Protein AF-A0A8I2G8Y1-F1 (afdb_monomer_lite)

Structure (mmCIF, N/CA/C/O backbone):
data_AF-A0A8I2G8Y1-F1
#
_entry.id   AF-A0A8I2G8Y1-F1
#
loop_
_atom_site.group_PDB
_atom_site.id
_atom_site.type_symbol
_atom_site.label_atom_id
_atom_site.label_alt_id
_atom_site.label_comp_id
_atom_site.label_asym_id
_atom_site.label_entity_id
_atom_site.label_seq_id
_atom_site.pdbx_PDB_ins_code
_atom_site.Cartn_x
_atom_site.Cartn_y
_atom_site.Cartn_z
_atom_site.occupancy
_atom_site.B_iso_or_equiv
_atom_site.auth_seq_id
_atom_site.auth_comp_id
_atom_site.auth_asym_id
_atom_site.auth_atom_id
_atom_site.pdbx_PDB_model_num
ATOM 1 N N . LYS A 1 1 ? 52.552 25.212 15.997 1.00 43.50 1 LYS A N 1
ATOM 2 C CA . LYS A 1 1 ? 51.260 25.921 15.843 1.00 43.50 1 LYS A CA 1
ATOM 3 C C . LYS A 1 1 ? 50.190 24.891 15.523 1.00 43.50 1 LYS A C 1
ATOM 5 O O . LYS A 1 1 ? 50.177 24.370 14.418 1.00 43.50 1 LYS A O 1
ATOM 10 N N . SER A 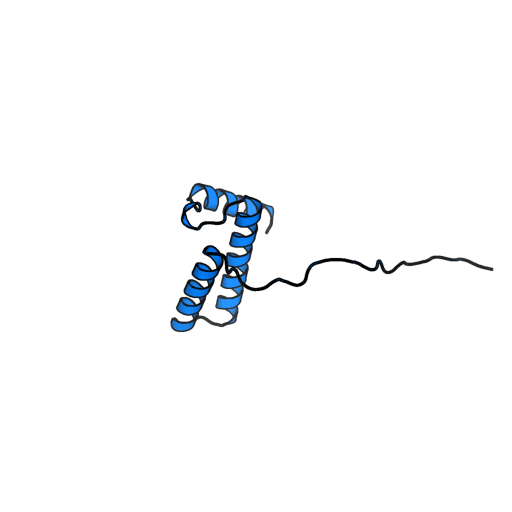1 2 ? 49.381 24.562 16.523 1.00 42.59 2 SER A N 1
ATOM 11 C CA . SER A 1 2 ? 48.118 23.844 16.389 1.00 42.59 2 SER A CA 1
ATOM 12 C C . SER A 1 2 ? 47.132 24.645 15.543 1.00 42.59 2 SER A C 1
ATOM 14 O O . SER A 1 2 ? 47.111 25.869 15.664 1.00 42.59 2 SER A O 1
ATOM 16 N N . THR A 1 3 ? 46.287 23.944 14.792 1.00 43.16 3 THR A N 1
ATOM 17 C CA . THR A 1 3 ? 44.833 24.162 14.812 1.00 43.16 3 THR A CA 1
ATOM 18 C C . THR A 1 3 ? 44.129 22.836 14.542 1.00 43.16 3 THR A C 1
ATOM 20 O O . THR A 1 3 ? 44.104 22.337 13.420 1.00 43.16 3 THR A O 1
ATOM 23 N N . ASP A 1 4 ? 43.576 22.294 15.619 1.00 43.41 4 ASP A N 1
ATOM 24 C CA . ASP A 1 4 ? 42.516 21.300 15.723 1.00 43.41 4 ASP A CA 1
ATOM 25 C C . ASP A 1 4 ? 41.264 21.599 14.876 1.00 43.41 4 ASP A C 1
ATOM 27 O O . ASP A 1 4 ? 40.800 22.739 14.842 1.00 43.41 4 ASP A O 1
ATOM 31 N N . LYS A 1 5 ? 40.646 20.543 14.321 1.00 46.72 5 LYS A N 1
ATOM 32 C CA . LYS A 1 5 ? 39.193 20.216 14.380 1.00 46.72 5 LYS A CA 1
ATOM 33 C C . LYS A 1 5 ? 38.940 18.988 13.494 1.00 46.72 5 LYS A C 1
ATOM 35 O O . LYS A 1 5 ? 38.992 19.078 12.277 1.00 46.72 5 LYS A O 1
ATOM 40 N N . LYS A 1 6 ? 38.854 17.776 14.048 1.00 39.97 6 LYS A N 1
ATOM 41 C CA . LYS A 1 6 ? 37.648 17.163 14.644 1.00 39.97 6 LYS A CA 1
ATOM 42 C C . LYS A 1 6 ? 36.443 17.205 13.691 1.00 39.97 6 LYS A C 1
ATOM 44 O O . LYS A 1 6 ? 35.586 18.073 13.804 1.00 39.97 6 LYS A O 1
ATOM 49 N N . GLY A 1 7 ? 36.386 16.230 12.786 1.00 34.97 7 GLY A N 1
ATOM 50 C CA . GLY A 1 7 ? 35.155 15.771 12.149 1.00 34.97 7 GLY A CA 1
ATOM 51 C C . GLY A 1 7 ? 34.836 14.382 12.687 1.00 34.97 7 GLY A C 1
ATOM 52 O O . GLY A 1 7 ? 35.340 13.394 12.164 1.00 34.97 7 GLY A O 1
ATOM 53 N N . SER A 1 8 ? 34.069 14.322 13.778 1.00 39.62 8 SER A N 1
ATOM 54 C CA . SER A 1 8 ? 33.451 13.089 14.269 1.00 39.62 8 SER A CA 1
ATOM 55 C C . SER A 1 8 ? 32.637 12.468 13.139 1.00 39.62 8 SER A C 1
ATOM 57 O O . SER A 1 8 ? 31.587 12.998 12.777 1.00 39.62 8 SER A O 1
ATOM 59 N N . GLN A 1 9 ? 33.092 11.339 12.600 1.00 38.00 9 GLN A N 1
ATOM 60 C CA . GLN A 1 9 ? 32.161 10.405 11.988 1.00 38.00 9 GLN A CA 1
ATOM 61 C C . GLN A 1 9 ? 31.296 9.891 13.132 1.00 38.00 9 GLN A C 1
ATOM 63 O O . GLN A 1 9 ? 31.770 9.165 13.999 1.00 38.00 9 GLN A O 1
ATOM 68 N N . GLY A 1 10 ? 30.063 10.393 13.190 1.00 37.72 10 GLY A N 1
ATOM 69 C CA . GLY A 1 10 ? 29.056 9.884 14.098 1.00 37.72 10 GLY A CA 1
ATOM 70 C C . GLY A 1 10 ? 28.885 8.401 13.820 1.00 37.72 10 GLY A C 1
ATOM 71 O O . GLY A 1 10 ? 28.366 8.011 12.774 1.00 37.72 10 GLY A O 1
ATOM 72 N N . GLU A 1 11 ? 29.354 7.590 14.755 1.00 39.16 11 GLU A N 1
ATOM 73 C CA . GLU A 1 11 ? 28.865 6.240 14.944 1.00 39.16 11 GLU A CA 1
ATOM 74 C C . GLU A 1 11 ? 27.345 6.358 15.064 1.00 39.16 11 GLU A C 1
ATOM 76 O O . GLU A 1 11 ? 26.832 7.047 15.945 1.00 39.16 11 GLU A O 1
ATOM 81 N N . ARG A 1 12 ? 26.626 5.785 14.100 1.00 34.31 12 ARG A N 1
ATOM 82 C CA . ARG A 1 12 ? 25.171 5.677 14.137 1.00 34.31 12 ARG A CA 1
ATOM 83 C C . ARG A 1 12 ? 24.856 4.342 14.800 1.00 34.31 12 ARG A C 1
ATOM 85 O O . ARG A 1 12 ? 25.009 3.323 14.123 1.00 34.31 12 ARG A O 1
ATOM 92 N N . PRO A 1 13 ? 24.460 4.300 16.081 1.00 53.41 13 PRO A N 1
ATOM 93 C CA . PRO A 1 13 ? 24.064 3.050 16.680 1.00 53.41 13 PRO A CA 1
ATOM 94 C C . PRO A 1 13 ? 22.576 2.796 16.390 1.00 53.41 13 PRO A C 1
ATOM 96 O O . PRO A 1 13 ? 21.801 3.713 16.119 1.00 53.41 13 PRO A O 1
ATOM 99 N N . GLU A 1 14 ? 22.225 1.518 16.492 1.00 41.62 14 GLU A N 1
ATOM 100 C CA . GLU A 1 14 ? 20.879 0.969 16.680 1.00 41.62 14 GLU A CA 1
ATOM 101 C C . GLU A 1 14 ? 19.958 0.831 15.461 1.00 41.62 14 GLU A C 1
ATOM 103 O O . GLU A 1 14 ? 19.689 1.762 14.703 1.00 41.62 14 GLU A O 1
ATOM 108 N N . GLY A 1 15 ? 19.394 -0.376 15.323 1.00 42.09 15 GLY A N 1
ATOM 109 C CA . GLY A 1 15 ? 18.272 -0.578 14.412 1.00 42.09 15 GLY A CA 1
ATOM 110 C C . GLY A 1 15 ? 17.820 -2.000 14.099 1.00 42.09 15 GLY A C 1
ATOM 111 O O . GLY A 1 15 ? 17.332 -2.204 12.999 1.00 42.09 15 GLY A O 1
ATOM 112 N N . LYS A 1 16 ? 17.947 -2.932 15.052 1.00 43.44 16 LYS A N 1
ATOM 113 C CA . LYS A 1 16 ? 17.189 -4.192 15.194 1.00 43.44 16 LYS A CA 1
ATOM 114 C C . LYS A 1 16 ? 17.300 -5.247 14.082 1.00 43.44 16 LYS A C 1
ATOM 116 O O . LYS A 1 16 ? 16.774 -5.120 12.979 1.00 43.44 16 LYS A O 1
ATOM 121 N N . GLU A 1 17 ? 17.917 -6.359 14.475 1.00 42.59 17 GLU A N 1
ATOM 122 C CA . GLU A 1 17 ? 17.706 -7.692 13.917 1.00 42.59 17 GLU A CA 1
ATOM 123 C C . GLU A 1 17 ? 16.209 -7.906 13.678 1.00 42.59 17 GLU A C 1
ATOM 125 O O . GLU A 1 17 ? 15.396 -7.851 14.602 1.00 42.59 17 GLU A O 1
ATOM 130 N N . LYS A 1 18 ? 15.834 -8.066 12.407 1.00 50.16 18 LYS A N 1
ATOM 131 C CA . LYS A 1 18 ? 14.454 -8.327 12.012 1.00 50.16 18 LYS A CA 1
ATOM 132 C C . LYS A 1 18 ? 14.095 -9.737 12.456 1.00 50.16 18 LYS A C 1
ATOM 134 O O . LYS A 1 18 ? 14.406 -10.716 11.780 1.00 50.16 18 LYS A O 1
ATOM 139 N N . GLU A 1 19 ? 13.487 -9.804 13.629 1.00 42.22 19 GLU A N 1
ATOM 140 C CA . GLU A 1 19 ? 12.910 -11.004 14.202 1.00 42.22 19 GLU A CA 1
ATOM 141 C C . GLU A 1 19 ? 11.864 -11.601 13.245 1.00 42.22 19 GLU A C 1
ATOM 143 O O . GLU A 1 19 ? 11.127 -10.914 12.536 1.00 42.22 19 GLU A O 1
ATOM 148 N N . SER A 1 20 ? 11.900 -12.922 13.167 1.00 45.88 20 SER A N 1
ATOM 149 C CA . SER A 1 20 ? 11.291 -13.763 12.149 1.00 45.88 20 SER A CA 1
ATOM 150 C C . SER A 1 20 ? 9.754 -13.778 12.186 1.00 45.88 20 SER A C 1
ATOM 152 O O . SER A 1 20 ? 9.158 -14.264 13.140 1.00 45.88 20 SER A O 1
ATOM 154 N N . LYS A 1 21 ? 9.162 -13.429 11.035 1.00 54.94 21 LYS A N 1
ATOM 155 C CA . LYS A 1 21 ? 7.969 -14.039 10.408 1.00 54.94 21 LYS A CA 1
ATOM 156 C C . LYS A 1 21 ? 6.656 -14.044 11.197 1.00 54.94 21 LYS A C 1
ATOM 158 O O . LYS A 1 21 ? 6.106 -15.101 11.485 1.00 54.94 21 LYS A O 1
ATOM 163 N N . ASN A 1 22 ? 6.050 -12.873 11.317 1.00 54.72 22 ASN A N 1
ATOM 164 C CA . ASN A 1 22 ? 4.611 -12.782 11.086 1.00 54.72 22 ASN A CA 1
ATOM 165 C C . ASN A 1 22 ? 4.424 -11.896 9.859 1.00 54.72 22 ASN A C 1
ATOM 167 O O . ASN A 1 22 ? 4.423 -10.677 9.985 1.00 54.72 22 ASN A O 1
ATOM 171 N N . GLU A 1 23 ? 4.356 -12.504 8.668 1.00 64.62 23 GLU A N 1
ATOM 172 C CA . GLU A 1 23 ? 3.923 -11.762 7.480 1.00 64.62 23 GLU A CA 1
ATOM 173 C C . GLU A 1 23 ? 2.537 -11.192 7.781 1.00 64.62 23 GLU A C 1
ATOM 175 O O . GLU A 1 23 ? 1.610 -11.950 8.097 1.00 64.62 23 GLU A O 1
ATOM 180 N N . SER A 1 24 ? 2.412 -9.868 7.718 1.00 83.44 24 SER A N 1
ATOM 181 C CA . SER A 1 24 ? 1.129 -9.190 7.884 1.00 83.44 24 SER A CA 1
ATOM 182 C C . SER A 1 24 ? 0.129 -9.750 6.866 1.00 83.44 24 SER A C 1
ATOM 184 O O . SER A 1 24 ? 0.497 -10.115 5.746 1.00 83.44 24 SER A O 1
ATOM 186 N N . GLU A 1 25 ? -1.159 -9.823 7.214 1.00 87.19 25 GLU A N 1
ATOM 187 C CA . GLU A 1 25 ? -2.202 -10.244 6.264 1.00 87.19 25 GLU A CA 1
ATOM 188 C C . GLU A 1 25 ? -2.160 -9.403 4.974 1.00 87.19 25 GLU A C 1
ATOM 190 O O . GLU A 1 25 ? -2.373 -9.914 3.871 1.00 87.19 25 GLU A O 1
ATOM 195 N N . MET A 1 26 ? -1.779 -8.128 5.092 1.00 87.62 26 MET A N 1
ATOM 196 C CA . MET A 1 26 ? -1.560 -7.229 3.960 1.00 87.62 26 MET A CA 1
ATOM 197 C C . MET A 1 26 ? -0.363 -7.652 3.095 1.00 87.62 26 MET A C 1
ATOM 199 O O . MET A 1 26 ? -0.442 -7.618 1.865 1.00 87.62 26 MET A O 1
ATOM 203 N N . GLU A 1 27 ? 0.734 -8.097 3.711 1.00 90.81 27 GLU A N 1
ATOM 204 C CA . GLU A 1 27 ? 1.922 -8.594 3.005 1.00 90.81 27 GLU A CA 1
ATOM 205 C C . GLU A 1 27 ? 1.640 -9.911 2.276 1.00 90.81 27 GLU A C 1
ATOM 207 O O . GLU A 1 27 ? 2.090 -10.100 1.143 1.00 90.81 27 GLU A O 1
ATOM 212 N N . LYS A 1 28 ? 0.829 -10.798 2.866 1.00 92.06 28 LYS A N 1
ATOM 213 C CA . LYS A 1 28 ? 0.375 -12.030 2.202 1.00 92.06 28 LYS A CA 1
ATOM 214 C C . LYS A 1 28 ? -0.431 -11.720 0.940 1.00 92.06 28 LYS A C 1
ATOM 216 O O . LYS A 1 28 ? -0.209 -12.335 -0.106 1.00 92.06 28 LYS A O 1
ATOM 221 N N . LEU A 1 29 ? -1.340 -10.743 1.009 1.00 92.38 29 LEU A N 1
ATOM 222 C CA . LEU A 1 29 ? -2.111 -10.283 -0.150 1.00 92.38 29 LEU A CA 1
ATOM 223 C C . LEU A 1 29 ? -1.220 -9.630 -1.213 1.00 92.38 29 LEU A C 1
ATOM 225 O O . LEU A 1 29 ? -1.399 -9.903 -2.403 1.00 92.38 29 LEU A O 1
ATOM 229 N N . MET A 1 30 ? -0.227 -8.835 -0.801 1.00 93.62 30 MET A N 1
ATOM 230 C CA . MET A 1 30 ? 0.784 -8.293 -1.709 1.00 93.62 30 MET A CA 1
ATOM 231 C C . MET A 1 30 ? 1.524 -9.421 -2.434 1.00 93.62 30 MET A C 1
ATOM 233 O O . MET A 1 30 ? 1.579 -9.421 -3.660 1.00 93.62 30 MET A O 1
ATOM 237 N N . ASN A 1 31 ? 2.057 -10.406 -1.707 1.00 93.44 31 ASN A N 1
ATOM 238 C CA . ASN A 1 31 ? 2.796 -11.518 -2.305 1.00 93.44 31 ASN A CA 1
ATOM 239 C C . ASN A 1 31 ? 1.926 -12.315 -3.292 1.00 93.44 31 ASN A C 1
ATOM 241 O O . ASN A 1 31 ? 2.386 -12.614 -4.392 1.00 93.44 31 ASN A O 1
ATOM 245 N N . ARG A 1 32 ? 0.650 -12.566 -2.964 1.00 94.56 32 ARG A N 1
ATOM 246 C CA . ARG A 1 32 ? -0.310 -13.193 -3.891 1.00 94.56 32 ARG A CA 1
ATOM 247 C C . ARG A 1 32 ? -0.520 -12.366 -5.164 1.00 94.56 32 ARG A C 1
ATOM 249 O O . ARG A 1 32 ? -0.605 -12.930 -6.252 1.00 94.56 32 ARG A O 1
ATOM 256 N N . HIS A 1 33 ? -0.608 -11.041 -5.053 1.00 93.31 33 HIS A N 1
ATOM 257 C CA . HIS A 1 33 ? -0.729 -10.170 -6.223 1.00 93.31 33 HIS A CA 1
ATOM 258 C C . HIS A 1 33 ? 0.523 -10.227 -7.110 1.00 93.31 33 HIS A C 1
ATOM 260 O O . HIS A 1 33 ? 0.407 -10.319 -8.331 1.00 93.31 33 HIS A O 1
ATOM 266 N N . LEU A 1 34 ? 1.713 -10.227 -6.507 1.00 94.81 34 LEU A N 1
ATOM 267 C CA . LEU A 1 34 ? 2.977 -10.303 -7.240 1.00 94.81 34 LEU A CA 1
ATOM 268 C C . LEU A 1 34 ? 3.160 -11.658 -7.942 1.00 94.81 34 LEU A C 1
ATOM 270 O O . LEU A 1 34 ? 3.624 -11.684 -9.078 1.00 94.81 34 LEU A O 1
ATOM 274 N N . ASP A 1 35 ? 2.739 -12.759 -7.317 1.00 95.75 35 ASP A N 1
ATOM 275 C CA . ASP A 1 35 ? 2.733 -14.096 -7.931 1.00 95.75 35 ASP A CA 1
ATOM 276 C C . ASP A 1 35 ? 1.786 -14.169 -9.144 1.00 95.75 35 ASP A C 1
ATOM 278 O O . ASP A 1 35 ? 2.138 -14.668 -10.219 1.00 95.75 35 ASP A O 1
ATOM 282 N N . TRP A 1 36 ? 0.604 -13.555 -9.029 1.00 96.06 36 TRP A N 1
ATOM 283 C CA . TRP A 1 36 ? -0.307 -13.399 -10.161 1.00 96.06 36 TRP A CA 1
ATOM 284 C C . TRP A 1 36 ? 0.315 -12.566 -11.292 1.00 96.06 36 TRP A C 1
ATOM 286 O O . TRP A 1 36 ? 0.207 -12.944 -12.460 1.00 96.06 36 TRP A O 1
ATOM 296 N N . MET A 1 37 ? 1.004 -11.463 -10.973 1.00 94.31 37 MET A N 1
ATOM 297 C CA . MET A 1 37 ? 1.726 -10.669 -11.976 1.00 94.31 37 MET A CA 1
ATOM 298 C C . MET A 1 37 ? 2.831 -11.494 -12.650 1.00 94.31 37 MET A C 1
ATOM 300 O O . MET A 1 37 ? 2.991 -11.457 -13.870 1.00 94.31 37 MET A O 1
ATOM 304 N N . GLN A 1 38 ? 3.569 -12.291 -11.886 1.00 94.06 38 GLN A N 1
ATOM 305 C CA . GLN A 1 38 ? 4.599 -13.161 -12.439 1.00 94.06 38 GLN A CA 1
ATOM 306 C C . GLN A 1 38 ? 4.005 -14.191 -13.410 1.00 94.06 38 GLN A C 1
ATOM 308 O O . GLN A 1 38 ? 4.501 -14.341 -14.525 1.00 94.06 38 GLN A O 1
ATOM 313 N N . THR A 1 39 ? 2.888 -14.821 -13.040 1.00 95.94 39 THR A N 1
ATOM 314 C CA . THR A 1 39 ? 2.175 -15.795 -13.887 1.00 95.94 39 THR A CA 1
ATOM 315 C C . THR A 1 39 ? 1.608 -15.163 -15.165 1.00 95.94 39 THR A C 1
ATOM 317 O O . THR A 1 39 ? 1.499 -15.818 -16.199 1.00 95.94 39 THR A O 1
ATOM 320 N N . ARG A 1 40 ? 1.267 -13.869 -15.130 1.00 95.19 40 ARG A N 1
ATOM 321 C CA . ARG A 1 40 ? 0.790 -13.102 -16.293 1.00 95.19 40 ARG A CA 1
ATOM 322 C C . ARG A 1 40 ? 1.907 -12.634 -17.233 1.00 95.19 40 ARG A C 1
ATOM 324 O O . ARG A 1 40 ? 1.594 -12.082 -18.284 1.00 95.19 40 ARG A O 1
ATOM 331 N N . GLY A 1 41 ? 3.176 -12.849 -16.880 1.00 94.38 41 GLY A N 1
ATOM 332 C CA . GLY A 1 41 ? 4.322 -12.473 -17.711 1.00 94.38 41 GLY A CA 1
ATOM 333 C C . GLY A 1 41 ? 4.738 -11.005 -17.590 1.00 94.38 41 GLY A C 1
ATOM 334 O O . GLY A 1 41 ? 5.379 -10.480 -18.498 1.00 94.38 41 GLY A O 1
ATOM 335 N N . PHE A 1 42 ? 4.390 -10.323 -16.491 1.00 94.12 42 PHE A N 1
ATOM 336 C CA . PHE A 1 42 ? 4.938 -8.992 -16.216 1.00 94.12 42 PHE A CA 1
ATOM 337 C C . PHE A 1 42 ? 6.460 -9.062 -16.015 1.00 94.12 42 PHE A C 1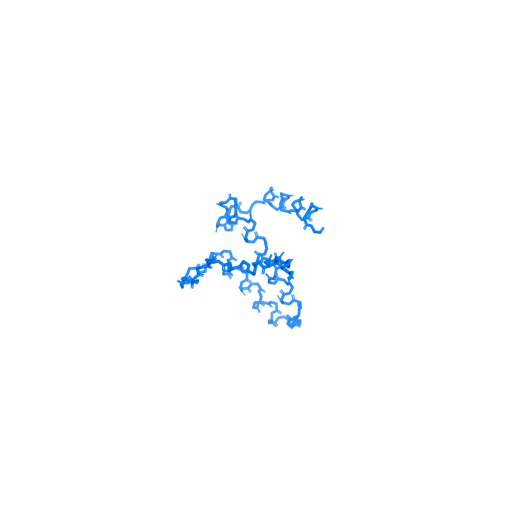
ATOM 339 O O . PHE A 1 42 ? 6.994 -10.051 -15.508 1.00 94.12 42 PHE A O 1
ATOM 346 N N . THR A 1 43 ? 7.173 -7.998 -16.394 1.00 95.38 43 THR A N 1
ATOM 347 C CA . THR A 1 43 ? 8.628 -7.945 -16.210 1.00 95.38 43 THR A CA 1
ATOM 348 C C . THR A 1 43 ? 8.984 -7.852 -14.728 1.00 95.38 43 THR A C 1
ATOM 350 O O . THR A 1 43 ? 8.225 -7.330 -13.906 1.00 95.38 43 THR A O 1
ATOM 353 N N . GLN A 1 44 ? 10.183 -8.324 -14.382 1.00 92.81 44 GLN A N 1
ATOM 354 C CA . GLN A 1 44 ? 10.686 -8.260 -13.010 1.00 92.81 44 GLN A CA 1
ATOM 355 C C . GLN A 1 44 ? 10.754 -6.821 -12.485 1.00 92.81 44 GLN A C 1
ATOM 357 O O . GLN A 1 44 ? 10.478 -6.588 -11.312 1.00 92.81 44 GLN A O 1
ATOM 362 N N . ASP A 1 45 ? 11.057 -5.847 -13.343 1.00 94.50 45 ASP A N 1
ATOM 363 C CA . ASP A 1 45 ? 11.095 -4.436 -12.951 1.00 94.50 45 ASP A CA 1
ATOM 364 C C . ASP A 1 45 ? 9.700 -3.888 -12.642 1.00 94.50 45 ASP A C 1
ATOM 366 O O . ASP A 1 45 ? 9.521 -3.183 -11.649 1.00 94.50 45 ASP A O 1
ATOM 370 N N . THR A 1 46 ? 8.676 -4.277 -13.411 1.00 94.81 46 THR A N 1
ATOM 371 C CA . THR A 1 46 ? 7.288 -3.920 -13.087 1.00 94.81 46 THR A CA 1
ATOM 372 C C . THR A 1 46 ? 6.846 -4.550 -11.765 1.00 94.81 46 THR A C 1
ATOM 374 O O . THR A 1 46 ? 6.254 -3.864 -10.937 1.00 94.81 46 THR A O 1
ATOM 377 N N . ILE A 1 47 ? 7.183 -5.820 -11.518 1.00 95.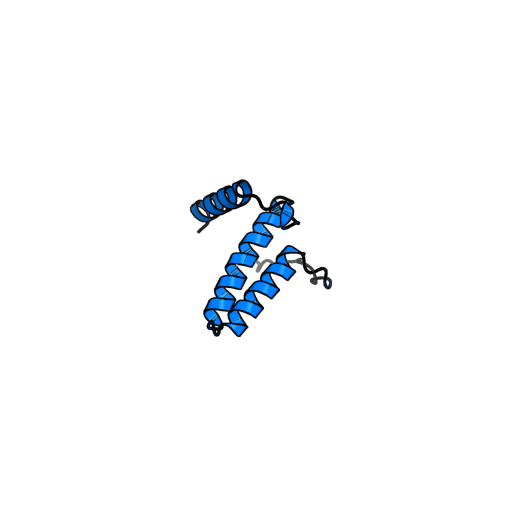25 47 ILE A N 1
ATOM 378 C CA . ILE A 1 47 ? 6.868 -6.513 -10.256 1.00 95.25 47 ILE A CA 1
ATOM 379 C C . ILE A 1 47 ? 7.577 -5.840 -9.070 1.00 95.25 47 ILE A C 1
ATOM 381 O O . ILE A 1 47 ? 6.962 -5.633 -8.024 1.00 95.25 47 ILE A O 1
ATOM 385 N N . LYS A 1 48 ? 8.850 -5.448 -9.221 1.00 94.88 48 LYS A N 1
ATOM 386 C CA . LYS A 1 48 ? 9.604 -4.707 -8.194 1.00 94.88 48 LYS A CA 1
ATOM 387 C C . LYS A 1 48 ? 8.980 -3.347 -7.894 1.00 94.88 48 LYS A C 1
ATOM 389 O O . LYS A 1 48 ? 8.815 -3.016 -6.722 1.00 94.88 48 LYS A O 1
ATOM 394 N N . ASN A 1 49 ? 8.593 -2.591 -8.922 1.00 94.38 49 ASN A N 1
ATOM 395 C CA . ASN A 1 49 ? 7.928 -1.300 -8.741 1.00 94.38 49 ASN A CA 1
ATOM 396 C C . ASN A 1 49 ? 6.573 -1.457 -8.042 1.00 94.38 49 ASN A C 1
ATOM 398 O O . ASN A 1 49 ? 6.280 -0.710 -7.109 1.00 94.38 49 ASN A O 1
ATOM 402 N N . SER A 1 50 ? 5.777 -2.459 -8.429 1.00 94.06 50 SER A N 1
ATOM 403 C CA . SER A 1 50 ? 4.523 -2.781 -7.740 1.00 94.06 50 SER A CA 1
ATOM 404 C C . SER A 1 50 ? 4.759 -3.164 -6.282 1.00 94.06 50 SER A C 1
ATOM 406 O O . SER A 1 50 ? 4.079 -2.644 -5.400 1.00 94.06 50 SER A O 1
ATOM 408 N N . ARG A 1 51 ? 5.754 -4.019 -6.001 1.00 95.31 51 ARG A N 1
ATOM 409 C CA . ARG A 1 51 ? 6.139 -4.386 -4.630 1.00 95.31 51 ARG A CA 1
ATOM 410 C C . ARG A 1 51 ? 6.498 -3.147 -3.818 1.00 95.31 51 ARG A C 1
ATOM 412 O O . ARG A 1 51 ? 6.016 -3.010 -2.702 1.00 95.31 51 ARG A O 1
ATOM 419 N N . TYR A 1 52 ? 7.317 -2.254 -4.367 1.00 94.38 52 TYR A N 1
ATOM 420 C CA . TYR A 1 52 ? 7.707 -1.020 -3.691 1.00 94.38 52 TYR A CA 1
ATOM 421 C C . TYR A 1 52 ? 6.488 -0.148 -3.360 1.00 94.38 52 TYR A C 1
ATOM 423 O O . TYR A 1 52 ? 6.306 0.225 -2.205 1.00 94.38 52 TYR A O 1
ATOM 431 N N . GLY A 1 53 ? 5.613 0.107 -4.339 1.00 92.69 53 GLY A N 1
ATOM 432 C CA . GLY A 1 53 ? 4.415 0.924 -4.135 1.00 92.69 53 GLY A CA 1
ATOM 433 C C . GLY A 1 53 ? 3.454 0.334 -3.100 1.00 92.69 53 GLY A C 1
ATOM 434 O O . GLY A 1 53 ? 2.988 1.048 -2.213 1.00 92.69 53 GLY A O 1
ATOM 435 N N . ILE A 1 54 ? 3.200 -0.977 -3.164 1.00 93.44 54 ILE A N 1
ATOM 436 C CA . ILE A 1 54 ? 2.332 -1.659 -2.195 1.00 93.44 54 ILE A CA 1
ATOM 437 C C . ILE A 1 54 ? 2.982 -1.669 -0.807 1.00 93.44 54 ILE A C 1
ATOM 439 O O . ILE A 1 54 ? 2.302 -1.406 0.179 1.00 93.44 54 ILE A O 1
ATOM 443 N N . ASN A 1 55 ? 4.294 -1.890 -0.708 1.00 93.56 55 ASN A N 1
ATOM 444 C CA . ASN A 1 55 ? 4.996 -1.856 0.572 1.00 93.56 55 ASN A CA 1
ATOM 445 C C . ASN A 1 55 ? 4.942 -0.464 1.220 1.00 93.56 55 ASN A C 1
ATOM 447 O O . ASN A 1 55 ? 4.675 -0.358 2.411 1.00 93.56 55 ASN A O 1
ATOM 451 N N . CYS A 1 56 ? 5.110 0.609 0.440 1.00 93.31 56 CYS A N 1
ATOM 452 C CA . CYS A 1 56 ? 4.912 1.974 0.930 1.00 93.31 56 CYS A CA 1
ATOM 453 C C . CYS A 1 56 ? 3.490 2.196 1.464 1.00 93.31 56 CYS A C 1
ATOM 455 O O . CYS A 1 56 ? 3.318 2.876 2.472 1.00 93.31 56 CYS A O 1
ATOM 457 N N . PHE A 1 57 ? 2.472 1.629 0.810 1.00 92.56 57 PHE A N 1
ATOM 458 C CA . PHE A 1 57 ? 1.096 1.683 1.302 1.00 92.56 57 PHE A CA 1
ATOM 459 C C . PHE A 1 57 ? 0.915 0.916 2.618 1.00 92.56 57 PHE A C 1
ATOM 461 O O . PHE A 1 57 ? 0.291 1.444 3.534 1.00 92.56 57 PHE A O 1
ATOM 468 N N . ILE A 1 58 ? 1.484 -0.289 2.733 1.00 92.25 58 ILE A N 1
ATOM 469 C CA 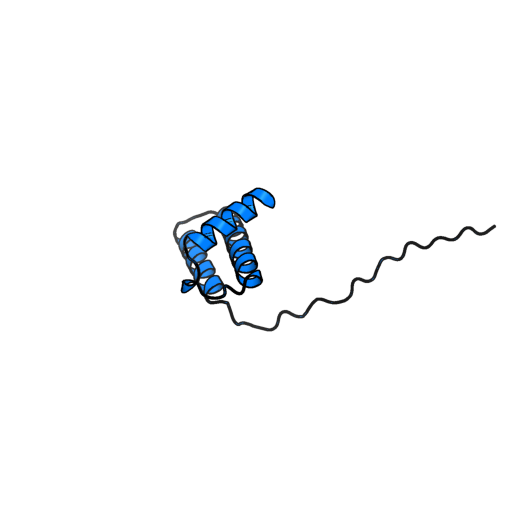. ILE A 1 58 ? 1.429 -1.102 3.959 1.00 92.25 58 ILE A CA 1
ATOM 470 C C . ILE A 1 58 ? 2.101 -0.361 5.116 1.00 92.25 58 ILE A C 1
ATOM 472 O O . ILE A 1 58 ? 1.475 -0.172 6.151 1.00 92.25 58 ILE A O 1
ATOM 476 N N . THR A 1 59 ? 3.315 0.160 4.920 1.00 92.25 59 THR A N 1
ATOM 477 C CA . THR A 1 59 ? 4.011 0.953 5.946 1.00 92.25 59 THR A CA 1
ATOM 478 C C . THR A 1 59 ? 3.197 2.181 6.364 1.00 92.25 59 THR A C 1
ATOM 480 O O . THR A 1 59 ? 3.060 2.465 7.550 1.00 92.25 59 THR A O 1
ATOM 483 N N . TRP A 1 60 ? 2.591 2.887 5.405 1.00 93.44 60 TRP A N 1
ATOM 484 C CA . TRP A 1 60 ? 1.727 4.034 5.696 1.00 93.44 60 TRP A CA 1
ATOM 485 C C . TRP A 1 60 ? 0.460 3.647 6.481 1.00 93.44 60 TRP A C 1
ATOM 487 O O . TRP A 1 60 ? -0.033 4.442 7.290 1.00 93.44 60 TRP A O 1
ATOM 497 N N . CYS A 1 61 ? -0.075 2.446 6.248 1.00 92.06 61 CYS A N 1
ATOM 498 C CA . CYS A 1 61 ? -1.189 1.885 7.009 1.00 92.06 61 CYS A CA 1
ATOM 499 C C . CYS A 1 61 ? -0.763 1.528 8.441 1.00 92.06 61 CYS A C 1
ATOM 501 O O . CYS A 1 61 ? -1.440 1.944 9.384 1.00 92.06 61 CYS A O 1
ATOM 503 N N . ASP A 1 62 ? 0.387 0.869 8.609 1.00 91.12 62 ASP A N 1
ATOM 504 C CA . ASP A 1 62 ? 0.933 0.480 9.916 1.00 91.12 62 ASP A CA 1
ATOM 505 C C . ASP A 1 62 ? 1.164 1.695 10.826 1.00 91.12 62 ASP A C 1
ATOM 507 O O . ASP A 1 62 ? 0.766 1.686 11.991 1.00 91.12 62 ASP A O 1
ATOM 511 N N . GLU A 1 63 ? 1.705 2.795 10.289 1.00 91.75 63 GLU A N 1
ATOM 512 C CA . GLU A 1 63 ? 1.871 4.072 11.011 1.00 91.75 63 GLU A CA 1
ATOM 513 C C . GLU A 1 63 ? 0.558 4.635 11.585 1.00 91.75 63 GLU A C 1
ATOM 515 O O . GLU A 1 63 ? 0.570 5.458 12.501 1.00 91.75 63 GLU A O 1
ATOM 520 N N . ARG A 1 64 ? -0.586 4.229 11.026 1.00 90.06 64 ARG A N 1
ATOM 521 C CA . ARG A 1 64 ? -1.933 4.683 11.404 1.00 90.06 64 ARG A CA 1
ATOM 522 C C . ARG A 1 64 ? -2.715 3.620 12.173 1.00 90.06 64 ARG A C 1
ATOM 524 O O . ARG A 1 64 ? -3.895 3.833 12.444 1.00 90.06 64 ARG A O 1
ATOM 531 N N . GLY A 1 65 ? -2.071 2.503 12.515 1.00 90.00 65 GLY A N 1
ATOM 532 C CA . GLY A 1 65 ? -2.689 1.370 13.200 1.00 90.00 65 GLY A CA 1
ATOM 533 C C . GLY A 1 65 ? -3.624 0.542 12.317 1.00 90.00 65 GLY A C 1
ATOM 534 O O . GLY A 1 65 ? -4.422 -0.220 12.852 1.00 90.00 65 GLY A O 1
ATOM 535 N N . ILE A 1 66 ? -3.548 0.695 10.990 1.00 90.31 66 ILE A N 1
ATOM 536 C CA . ILE A 1 66 ? -4.342 -0.078 10.031 1.00 90.31 66 ILE A CA 1
ATOM 537 C C . ILE A 1 66 ? -3.539 -1.324 9.672 1.00 90.31 66 ILE A C 1
ATOM 539 O O . ILE A 1 66 ? -2.606 -1.251 8.877 1.00 90.31 66 ILE A O 1
ATOM 543 N N . SER A 1 67 ? -3.899 -2.462 10.259 1.00 85.62 67 SER A N 1
ATOM 544 C CA . SER A 1 67 ? -3.148 -3.723 10.100 1.00 85.62 67 SER A CA 1
ATOM 545 C C . SER A 1 67 ? -3.927 -4.801 9.343 1.00 85.62 67 SER A C 1
ATOM 547 O O . SER A 1 67 ? -3.359 -5.813 8.930 1.00 85.62 67 SER A O 1
ATOM 549 N N . SER A 1 68 ? -5.226 -4.574 9.122 1.00 86.31 68 SER A N 1
ATOM 550 C CA . SER A 1 68 ? -6.121 -5.519 8.461 1.00 86.31 68 SER A CA 1
ATOM 551 C C . SER A 1 68 ? -6.604 -4.996 7.104 1.00 86.31 68 SER A C 1
ATOM 553 O O . SER A 1 68 ? -7.031 -3.843 7.004 1.00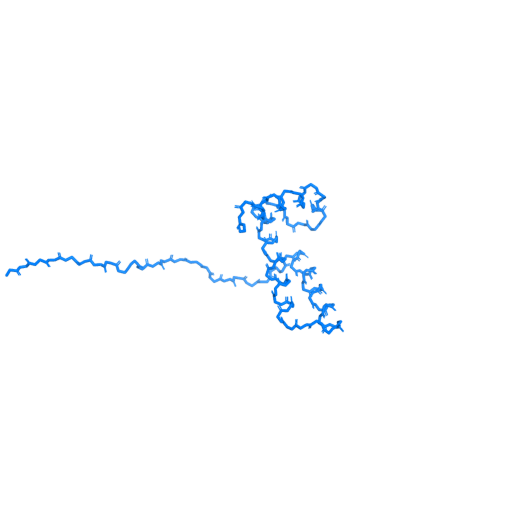 86.31 68 SER A O 1
ATOM 555 N N . PRO A 1 69 ? -6.655 -5.838 6.055 1.00 86.56 69 PRO A N 1
ATOM 556 C CA . PRO A 1 69 ? -7.235 -5.455 4.765 1.00 86.56 69 PRO A CA 1
ATOM 557 C C . PRO A 1 69 ? -8.706 -5.041 4.864 1.00 86.56 69 PRO A C 1
ATOM 559 O O . PRO A 1 69 ? -9.160 -4.224 4.069 1.00 86.56 69 PRO A O 1
ATOM 562 N N . ASN A 1 70 ? -9.448 -5.547 5.854 1.00 89.25 70 ASN A N 1
ATOM 563 C CA . ASN A 1 70 ? -10.855 -5.185 6.056 1.00 89.25 70 ASN A CA 1
ATOM 564 C C . ASN A 1 70 ? -11.039 -3.751 6.578 1.00 89.25 70 ASN A C 1
ATOM 566 O O . ASN A 1 70 ? -12.117 -3.177 6.446 1.00 89.25 70 ASN A O 1
ATOM 570 N N . GLU A 1 71 ? -9.996 -3.162 7.163 1.00 89.00 71 GLU A N 1
ATOM 571 C CA . GLU A 1 71 ? -9.998 -1.769 7.620 1.00 89.00 71 GLU A CA 1
ATOM 572 C C . GLU A 1 71 ? -9.696 -0.796 6.467 1.00 89.00 71 GLU A C 1
ATOM 574 O O . GLU A 1 71 ? -9.951 0.410 6.570 1.00 89.00 71 GLU A O 1
ATOM 579 N N . VAL A 1 72 ? -9.190 -1.309 5.338 1.00 90.06 72 VAL A N 1
ATOM 580 C CA . VAL A 1 72 ? -8.913 -0.516 4.142 1.00 90.06 72 VAL A CA 1
ATOM 581 C C . VAL A 1 72 ? -10.225 -0.170 3.446 1.00 90.06 72 VAL A C 1
ATOM 583 O O . VAL A 1 72 ? -10.780 -0.929 2.657 1.00 90.06 72 VAL A O 1
ATOM 586 N N . SER A 1 73 ? -10.711 1.035 3.724 1.00 92.94 73 SER A N 1
ATOM 587 C CA . SER A 1 73 ? -11.877 1.619 3.062 1.00 92.94 73 SER A CA 1
ATOM 588 C C . SER A 1 73 ? -11.481 2.611 1.966 1.00 92.94 73 SER A C 1
ATOM 590 O O . SER A 1 73 ? -10.342 3.079 1.881 1.00 92.94 73 SER A O 1
ATOM 592 N N . THR A 1 74 ? -12.453 3.034 1.157 1.00 91.31 74 THR A N 1
ATOM 593 C CA . THR A 1 74 ? -12.268 4.095 0.153 1.00 91.31 74 THR A CA 1
ATOM 594 C C . THR A 1 74 ? -11.739 5.395 0.774 1.00 91.31 74 THR A C 1
ATOM 596 O O . THR A 1 74 ? -10.956 6.111 0.153 1.00 91.31 74 THR A O 1
ATOM 599 N N . ALA A 1 75 ? -12.106 5.684 2.029 1.00 92.88 75 ALA A N 1
ATOM 600 C CA . ALA A 1 75 ? -11.601 6.838 2.769 1.00 92.88 75 ALA A CA 1
ATOM 601 C C . ALA A 1 75 ? -10.107 6.708 3.120 1.00 92.88 75 ALA A C 1
ATOM 603 O O . ALA A 1 75 ? -9.373 7.697 3.059 1.00 92.88 75 ALA A O 1
ATOM 604 N N . VAL A 1 76 ? -9.643 5.498 3.456 1.00 92.94 76 VAL A N 1
ATOM 605 C CA . VAL A 1 76 ? -8.219 5.202 3.693 1.00 92.94 76 VAL A CA 1
ATOM 606 C C . VAL A 1 76 ? -7.423 5.419 2.407 1.00 92.94 76 VAL A C 1
ATOM 608 O O . VAL A 1 76 ? -6.416 6.126 2.424 1.00 92.94 76 VAL A O 1
ATOM 611 N N . LEU A 1 77 ? -7.926 4.919 1.275 1.00 92.56 77 LEU A N 1
ATOM 612 C CA . LEU A 1 77 ? -7.293 5.118 -0.031 1.00 92.56 77 LEU A CA 1
ATOM 613 C C . LEU A 1 77 ? -7.218 6.600 -0.424 1.00 92.56 77 LEU A C 1
ATOM 615 O O . LEU A 1 77 ? -6.167 7.064 -0.859 1.00 92.56 77 LEU A O 1
ATOM 619 N N . ALA A 1 78 ? -8.284 7.375 -0.210 1.00 94.12 78 ALA A N 1
ATOM 620 C CA . ALA A 1 78 ? -8.278 8.813 -0.488 1.00 94.12 78 ALA A CA 1
ATOM 621 C C . ALA A 1 78 ? -7.256 9.574 0.378 1.00 94.12 78 ALA A C 1
ATOM 623 O O . ALA A 1 78 ? -6.596 10.503 -0.094 1.00 94.12 78 ALA A O 1
ATOM 624 N N . ARG A 1 79 ? -7.087 9.175 1.646 1.00 93.12 79 ARG A N 1
ATOM 625 C CA . ARG A 1 79 ? -6.045 9.726 2.528 1.00 93.12 79 ARG A CA 1
ATOM 626 C C . ARG A 1 79 ? -4.646 9.369 2.036 1.00 93.12 79 ARG A C 1
ATOM 628 O O . ARG A 1 79 ? -3.783 10.244 2.029 1.00 93.12 79 ARG A O 1
ATOM 635 N N . TYR A 1 80 ? -4.435 8.134 1.586 1.00 93.75 80 TYR A N 1
ATOM 636 C CA . TYR A 1 80 ? -3.154 7.717 1.022 1.00 93.75 80 TYR A CA 1
ATOM 637 C C . TYR A 1 80 ? -2.821 8.470 -0.270 1.00 93.75 80 TYR A C 1
ATOM 639 O O . TYR A 1 80 ? -1.708 8.954 -0.436 1.00 93.75 80 TYR A O 1
ATOM 647 N N . GLN A 1 81 ? -3.800 8.672 -1.154 1.00 92.69 81 GLN A N 1
ATOM 648 C CA . GLN A 1 81 ? -3.618 9.473 -2.367 1.00 92.69 81 GLN A CA 1
ATOM 649 C C . GLN A 1 81 ? -3.234 10.925 -2.056 1.00 92.69 81 GLN A C 1
ATOM 651 O O . GLN A 1 81 ? -2.324 11.462 -2.684 1.00 92.69 81 GLN A O 1
ATOM 656 N N . ARG A 1 82 ? -3.875 11.555 -1.059 1.00 93.12 82 ARG A N 1
ATOM 657 C CA . ARG A 1 82 ? -3.469 12.892 -0.584 1.00 93.12 82 ARG A CA 1
ATOM 658 C C . ARG A 1 82 ? -2.054 12.881 -0.016 1.00 93.12 82 ARG A C 1
ATOM 660 O O . ARG A 1 82 ? -1.287 13.791 -0.299 1.00 93.12 82 ARG A O 1
ATOM 667 N N . TYR A 1 83 ? -1.693 11.854 0.749 1.00 91.69 83 TYR A N 1
ATOM 668 C CA . TYR A 1 83 ? -0.331 11.691 1.250 1.00 91.69 83 TYR A CA 1
ATOM 669 C C . TYR A 1 83 ? 0.686 11.608 0.099 1.00 91.69 83 TYR A C 1
ATOM 671 O O . TYR A 1 83 ? 1.640 12.378 0.083 1.00 91.69 83 TYR A O 1
ATOM 679 N N . LEU A 1 84 ? 0.440 10.780 -0.920 1.00 91.31 84 LEU A N 1
ATOM 680 C CA . LEU A 1 84 ? 1.301 10.698 -2.105 1.00 91.31 84 LEU A CA 1
ATOM 681 C C . LEU A 1 84 ? 1.392 12.024 -2.869 1.00 91.31 84 LEU A C 1
ATOM 683 O O . LEU A 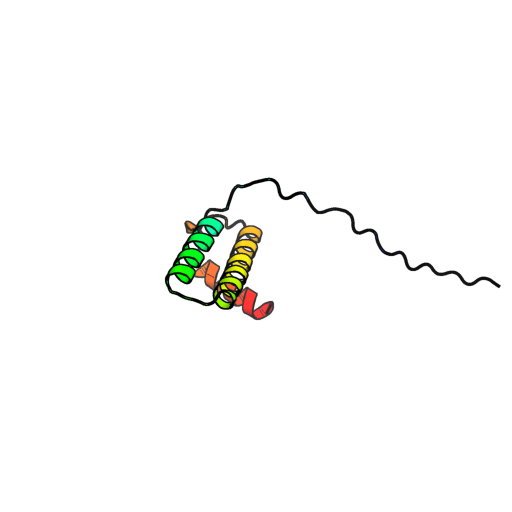1 84 ? 2.437 12.332 -3.426 1.00 91.31 84 LEU A O 1
ATOM 687 N N . TYR A 1 85 ? 0.327 12.824 -2.896 1.00 90.81 85 TYR A N 1
ATOM 688 C CA . TYR A 1 85 ? 0.373 14.150 -3.513 1.00 90.81 85 TYR A CA 1
ATOM 689 C C . TYR A 1 85 ? 1.342 15.104 -2.796 1.00 90.81 85 TYR A C 1
ATOM 691 O O . TYR A 1 85 ? 1.971 15.932 -3.447 1.00 90.81 85 TYR A O 1
ATOM 699 N N . HIS A 1 86 ? 1.482 14.986 -1.474 1.00 88.25 86 HIS A N 1
ATOM 700 C CA . HIS A 1 86 ? 2.359 15.848 -0.678 1.00 88.25 86 HIS A CA 1
ATOM 701 C C . HIS A 1 86 ? 3.787 15.311 -0.506 1.00 88.25 86 HIS A C 1
ATOM 703 O O . HIS A 1 86 ? 4.682 16.093 -0.197 1.00 88.25 86 HIS A O 1
ATOM 709 N N . HIS A 1 87 ? 3.998 14.003 -0.675 1.00 78.88 87 HIS A N 1
ATOM 710 C CA . HIS A 1 87 ? 5.258 13.324 -0.349 1.00 78.88 87 HIS A CA 1
ATOM 711 C C . HIS A 1 87 ? 5.959 12.650 -1.545 1.00 78.88 87 HIS A C 1
ATOM 713 O O . HIS A 1 87 ? 6.970 11.982 -1.325 1.00 78.88 87 HIS A O 1
ATOM 719 N N . ARG A 1 88 ? 5.450 12.799 -2.780 1.00 63.56 88 ARG A N 1
ATOM 720 C CA . ARG A 1 88 ? 6.120 12.316 -4.004 1.00 63.56 88 ARG A CA 1
ATOM 721 C C . ARG A 1 88 ? 6.991 13.377 -4.668 1.00 63.56 88 ARG A C 1
ATOM 723 O O . ARG A 1 88 ? 6.597 14.564 -4.625 1.00 63.56 88 ARG A O 1
#

Secondary structure (DSSP, 8-state):
------------------------HHHHHHHHHHHHHHHTT--HHHHHHHHHHHHHHHHHHHTTT--SGGG--HHHHHHHHHHHHHH-

pLDDT: mean 79.29, std 21.5, range [34.31, 96.06]

Radius of gyration: 19.91 Å; chains: 1; bounding box: 64×42×34 Å

Sequence (88 aa):
KSTDKKGSQGERPEGKEKESKNESEMEKLMNRHLDWMQTRGFTQDTIKNSRYGINCFITWCDERGISSPNEVSTAVLARYQRYLYHHR

Foldseek 3Di:
DDDDDDDDPDPDDDDDDPDDDDQQPLNVVLVVVLVVCVVVPHDPVVSVVSSVVSVVLCVVCVVVVNRDPVVDDPVSVVVVVVVVVVPD